Protein AF-A0AAW0QDI9-F1 (afdb_monomer)

Radius of gyration: 14.38 Å; Cα contacts (8 Å, |Δi|>4): 120; chains: 1; bounding box: 32×36×33 Å

Solvent-accessible surface area (backbone atoms only — not comparable to full-atom values): 7162 Å² total; per-residue (Å²): 114,70,65,59,53,50,42,44,51,44,49,49,53,47,39,62,71,72,40,53,85,46,25,60,64,27,39,76,69,69,45,70,53,67,69,58,44,50,63,46,44,71,56,38,75,45,46,83,81,62,57,78,90,40,46,56,88,86,62,54,48,34,76,90,38,48,58,91,76,61,54,76,64,53,55,52,46,50,51,54,58,55,67,70,43,80,30,75,38,59,46,79,63,50,44,50,48,78,58,62,44,46,57,42,75,75,71,42,52,72,69,51,34,68,66,50,51,43,57,72,81,108

Mean predicted aligned error: 3.72 Å

Secondary structure (DSSP, 8-state):
-HHHHHHHHHHHHHIIIIIGGGHHHHHHHT---HHHHHHHHTTT-S-TTS-TTSS-TT-SEETTEEGGG--HHHHHHHHHHHHTSS-GGGHHHHHIIIIIHHHHHHH--HHHHHHHGGGGG-

Structure (mmCIF, N/CA/C/O backbone):
data_AF-A0AAW0QDI9-F1
#
_entry.id   AF-A0AAW0QDI9-F1
#
loop_
_atom_site.group_PDB
_atom_site.id
_atom_site.type_symbol
_atom_site.label_atom_id
_atom_site.label_alt_id
_atom_site.label_comp_id
_atom_site.label_asym_id
_atom_site.label_entity_id
_atom_site.label_seq_id
_atom_site.pdbx_PDB_ins_code
_atom_site.Cartn_x
_atom_site.Cartn_y
_atom_site.Cartn_z
_atom_site.occupancy
_atom_site.B_iso_or_equiv
_atom_site.auth_seq_id
_atom_site.auth_comp_id
_atom_site.auth_asym_id
_atom_site.auth_atom_id
_atom_site.pdbx_PDB_model_num
ATOM 1 N N . MET A 1 1 ? -1.560 -17.321 10.977 1.00 64.62 1 MET A N 1
ATOM 2 C CA . MET A 1 1 ? -0.598 -17.935 10.028 1.00 64.62 1 MET A CA 1
ATOM 3 C C . MET A 1 1 ? -1.178 -18.144 8.621 1.00 64.62 1 MET A C 1
ATOM 5 O O . MET A 1 1 ? -0.530 -17.711 7.681 1.00 64.62 1 MET A O 1
ATOM 9 N N . LYS A 1 2 ? -2.384 -18.720 8.434 1.00 86.75 2 LYS A N 1
ATOM 10 C CA . LYS A 1 2 ? -2.995 -18.904 7.091 1.00 86.75 2 LYS A CA 1
ATOM 11 C C . LYS A 1 2 ? -3.278 -17.595 6.323 1.00 86.75 2 LYS A C 1
ATOM 13 O O . LYS A 1 2 ? -2.935 -17.519 5.152 1.00 86.75 2 LYS A O 1
ATOM 18 N N . LEU A 1 3 ? -3.829 -16.563 6.979 1.00 91.25 3 LEU A N 1
ATOM 19 C CA . LEU A 1 3 ? -4.153 -15.274 6.333 1.00 91.25 3 LEU A CA 1
ATOM 20 C C . LEU A 1 3 ? -2.918 -14.581 5.735 1.00 91.25 3 LEU A C 1
ATOM 22 O O . LEU A 1 3 ? -2.926 -14.232 4.562 1.00 91.25 3 LEU A O 1
ATOM 26 N N . ARG A 1 4 ? -1.824 -14.497 6.502 1.00 93.75 4 ARG A N 1
ATOM 27 C CA . ARG A 1 4 ? -0.562 -13.894 6.043 1.00 93.75 4 ARG A CA 1
ATOM 28 C C . ARG A 1 4 ? 0.026 -14.594 4.812 1.00 93.75 4 ARG A C 1
ATOM 30 O O . ARG A 1 4 ? 0.516 -13.918 3.923 1.00 93.75 4 ARG A O 1
ATOM 37 N N . HIS A 1 5 ? -0.068 -15.924 4.721 1.00 94.75 5 HIS A N 1
ATOM 38 C CA . HIS A 1 5 ? 0.389 -16.655 3.529 1.00 94.75 5 HIS A CA 1
ATOM 39 C C . HIS A 1 5 ? -0.484 -16.373 2.300 1.00 94.75 5 HIS A C 1
ATOM 41 O O . HIS A 1 5 ? 0.047 -16.236 1.201 1.00 94.75 5 HIS A O 1
ATOM 47 N N . MET A 1 6 ? -1.808 -16.273 2.470 1.00 95.06 6 MET A N 1
ATOM 48 C CA . MET A 1 6 ? -2.703 -15.892 1.369 1.00 95.06 6 MET A CA 1
ATOM 49 C C . MET A 1 6 ? -2.421 -14.467 0.896 1.00 95.06 6 MET A C 1
ATOM 51 O O . MET A 1 6 ? -2.310 -14.239 -0.304 1.00 95.06 6 MET A O 1
ATOM 55 N N . PHE A 1 7 ? -2.246 -13.537 1.837 1.00 96.44 7 PHE A N 1
ATOM 56 C CA . PHE A 1 7 ? -1.891 -12.157 1.531 1.00 96.44 7 PHE A CA 1
ATOM 57 C C . PHE A 1 7 ? -0.549 -12.070 0.801 1.00 96.44 7 PHE A C 1
ATOM 59 O O . PHE A 1 7 ? -0.480 -11.470 -0.262 1.00 96.44 7 PHE A O 1
ATOM 66 N N . HIS A 1 8 ? 0.489 -12.742 1.309 1.00 96.94 8 HIS A N 1
ATOM 67 C CA . HIS A 1 8 ? 1.795 -12.809 0.654 1.00 96.94 8 HIS A CA 1
ATOM 68 C C . HIS A 1 8 ? 1.690 -13.317 -0.783 1.00 96.94 8 HIS A C 1
ATOM 70 O O . HIS A 1 8 ? 2.207 -12.679 -1.692 1.00 96.94 8 HIS A O 1
ATOM 76 N N . ARG A 1 9 ? 0.982 -14.432 -1.011 1.00 97.12 9 ARG A N 1
ATOM 77 C CA . ARG A 1 9 ? 0.803 -14.964 -2.367 1.00 97.12 9 ARG A CA 1
ATOM 78 C C . ARG A 1 9 ? 0.125 -13.949 -3.283 1.00 97.12 9 ARG A C 1
ATOM 80 O O . ARG A 1 9 ? 0.593 -13.736 -4.390 1.00 97.12 9 ARG A O 1
ATOM 87 N N . TYR A 1 10 ? -0.932 -13.303 -2.797 1.00 96.69 10 TYR A N 1
ATOM 88 C CA . TYR A 1 10 ? -1.642 -12.277 -3.550 1.00 96.69 10 TYR A CA 1
ATOM 89 C C . TYR A 1 10 ? -0.741 -11.093 -3.921 1.00 96.69 10 TYR A C 1
ATOM 91 O O . TYR A 1 10 ? -0.738 -10.670 -5.074 1.00 96.69 10 TYR A O 1
ATOM 99 N N . VAL A 1 11 ? 0.035 -10.572 -2.964 1.00 95.81 11 VAL A N 1
ATOM 100 C CA . VAL A 1 11 ? 0.963 -9.462 -3.216 1.00 95.81 11 VAL A CA 1
ATOM 101 C C . VAL A 1 11 ? 2.049 -9.880 -4.203 1.00 95.81 11 VAL A C 1
ATOM 103 O O . VAL A 1 11 ? 2.301 -9.147 -5.154 1.00 95.81 11 VAL A O 1
ATOM 106 N N . CYS A 1 12 ? 2.645 -11.059 -4.027 1.00 96.88 12 CYS A N 1
ATOM 107 C CA . CYS A 1 12 ? 3.669 -11.581 -4.929 1.00 96.88 12 CYS A CA 1
ATOM 108 C C . CYS A 1 12 ? 3.130 -11.692 -6.365 1.00 96.88 12 CYS A C 1
ATOM 110 O O . CYS A 1 12 ? 3.715 -11.139 -7.298 1.00 96.88 12 CYS A O 1
ATOM 112 N N . ASP A 1 13 ? 1.955 -12.307 -6.537 1.00 97.06 13 ASP A N 1
ATOM 113 C CA . ASP A 1 13 ? 1.302 -12.441 -7.841 1.00 97.06 13 ASP A CA 1
ATOM 114 C C . ASP A 1 13 ? 1.019 -11.060 -8.461 1.00 97.06 13 ASP A C 1
ATOM 116 O O . ASP A 1 13 ? 1.273 -10.845 -9.650 1.00 97.06 13 ASP A O 1
ATOM 120 N N . PHE A 1 14 ? 0.556 -10.096 -7.658 1.00 95.38 14 PHE A N 1
ATOM 121 C CA . PHE A 1 14 ? 0.298 -8.728 -8.105 1.00 95.38 14 PHE A CA 1
ATOM 122 C C . PHE A 1 14 ? 1.583 -8.021 -8.558 1.00 95.38 14 PHE A C 1
ATOM 124 O O . PHE A 1 14 ? 1.621 -7.441 -9.645 1.00 95.38 14 PHE A O 1
ATOM 131 N N . VAL A 1 15 ? 2.650 -8.089 -7.757 1.00 94.44 15 VAL A N 1
ATOM 132 C CA . VAL A 1 15 ? 3.954 -7.483 -8.060 1.00 94.44 15 VAL A CA 1
ATOM 133 C C . VAL A 1 15 ? 4.519 -8.067 -9.352 1.00 94.44 15 VAL A C 1
ATOM 135 O O . VAL A 1 15 ? 4.866 -7.311 -10.262 1.00 94.44 15 VAL A O 1
ATOM 138 N N . HIS A 1 16 ? 4.552 -9.395 -9.474 1.00 96.69 16 HIS A N 1
ATOM 139 C CA . HIS A 1 16 ? 5.077 -10.085 -10.652 1.00 96.69 16 HIS A CA 1
ATOM 140 C C . HIS A 1 16 ? 4.273 -9.796 -11.923 1.00 96.69 16 HIS A C 1
ATOM 142 O O . HIS A 1 16 ? 4.855 -9.670 -13.000 1.00 96.69 16 HIS A O 1
ATOM 148 N N . THR A 1 17 ? 2.950 -9.671 -11.808 1.00 95.69 17 THR A N 1
ATOM 149 C CA . THR A 1 17 ? 2.065 -9.506 -12.969 1.00 95.69 17 THR A CA 1
ATOM 150 C C . THR A 1 17 ? 1.940 -8.049 -13.408 1.00 95.69 17 THR A C 1
ATOM 152 O O . THR A 1 17 ? 1.880 -7.767 -14.603 1.00 95.69 17 THR A O 1
ATOM 155 N N . HIS A 1 18 ? 1.889 -7.107 -12.464 1.00 92.69 18 HIS A N 1
ATOM 156 C CA . HIS A 1 18 ? 1.463 -5.731 -12.742 1.00 92.69 18 HIS A CA 1
ATOM 157 C C . HIS A 1 18 ? 2.540 -4.673 -12.512 1.00 92.69 18 HIS A C 1
ATOM 159 O O . HIS A 1 18 ? 2.433 -3.571 -13.055 1.00 92.69 18 HIS A O 1
ATOM 165 N N . LEU A 1 19 ? 3.569 -4.961 -11.713 1.00 93.25 19 LEU A N 1
ATOM 166 C CA . LEU A 1 19 ? 4.588 -3.969 -11.364 1.00 93.25 19 LEU A CA 1
ATOM 167 C C . LEU A 1 19 ? 5.935 -4.286 -12.007 1.00 93.25 19 LEU A C 1
ATOM 169 O O . LEU A 1 19 ? 6.483 -3.440 -12.716 1.00 93.25 19 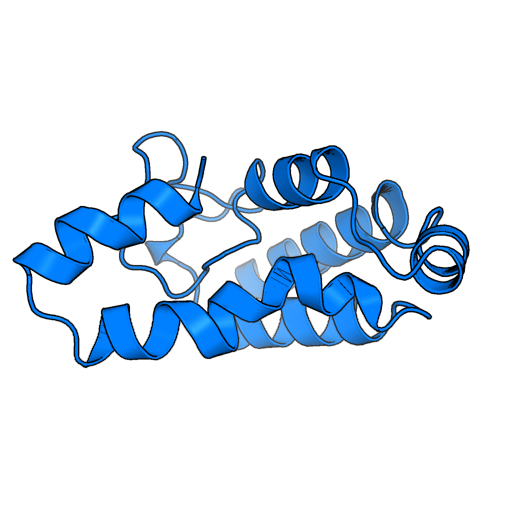LEU A O 1
ATOM 173 N N . LEU A 1 20 ? 6.433 -5.509 -11.820 1.00 95.25 20 LEU A N 1
ATOM 174 C CA . LEU A 1 20 ? 7.753 -5.933 -12.281 1.00 95.25 20 LEU A CA 1
ATOM 175 C C . LEU A 1 20 ? 7.974 -5.732 -13.795 1.00 95.25 20 LEU A C 1
ATOM 177 O O . LEU A 1 20 ? 9.019 -5.179 -14.144 1.00 95.25 20 LEU A O 1
ATOM 181 N N . PRO A 1 21 ? 7.016 -6.048 -14.698 1.00 95.50 21 PRO A N 1
ATOM 182 C CA . PRO A 1 21 ? 7.207 -5.853 -16.141 1.00 95.50 21 PRO A CA 1
ATOM 183 C C . PRO A 1 21 ? 7.425 -4.391 -16.557 1.00 95.50 21 PRO A C 1
ATOM 185 O O . PRO A 1 21 ? 7.931 -4.123 -17.644 1.00 95.50 21 PRO A O 1
ATOM 188 N N . HIS A 1 22 ? 7.036 -3.437 -15.707 1.00 93.56 22 HIS A N 1
ATOM 189 C CA . HIS A 1 22 ? 7.091 -2.005 -15.996 1.00 93.56 22 HIS A CA 1
ATOM 190 C C . HIS A 1 22 ? 8.115 -1.249 -15.138 1.00 93.56 22 HIS A C 1
ATOM 192 O O . HIS A 1 22 ? 8.287 -0.048 -15.341 1.00 93.56 22 HIS A O 1
ATOM 198 N N . ALA A 1 23 ? 8.786 -1.918 -14.194 1.00 93.69 23 ALA A N 1
ATOM 199 C CA . ALA A 1 23 ? 9.618 -1.279 -13.174 1.00 93.69 23 ALA A CA 1
ATOM 200 C C . ALA A 1 23 ? 10.739 -0.417 -13.776 1.00 93.69 23 ALA A C 1
ATOM 202 O O . ALA A 1 23 ? 10.798 0.780 -13.515 1.00 93.69 23 ALA A O 1
ATOM 203 N N . LEU A 1 24 ? 11.569 -0.989 -14.655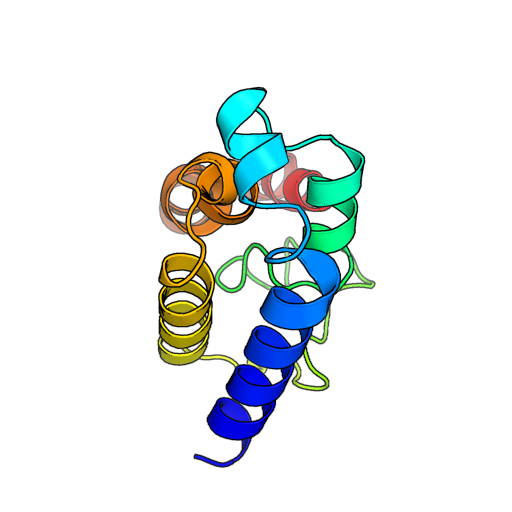 1.00 95.38 24 LEU A N 1
ATOM 204 C CA . LEU A 1 24 ? 12.706 -0.273 -15.250 1.00 95.38 24 LEU A CA 1
ATOM 205 C C . LEU A 1 24 ? 12.275 0.869 -16.179 1.00 95.38 24 LEU A C 1
ATOM 207 O O . LEU A 1 24 ? 12.919 1.912 -16.214 1.00 95.38 24 LEU A O 1
ATOM 211 N N . ALA A 1 25 ? 11.177 0.690 -16.917 1.00 94.25 25 ALA A N 1
ATOM 212 C CA . ALA A 1 25 ? 10.656 1.733 -17.796 1.00 94.25 25 ALA A CA 1
ATOM 213 C C . ALA A 1 25 ? 10.136 2.937 -16.994 1.00 94.25 25 ALA A C 1
ATOM 215 O O . ALA A 1 25 ? 10.393 4.081 -17.360 1.00 94.25 25 ALA A O 1
ATOM 216 N N . ARG A 1 26 ? 9.440 2.681 -15.880 1.00 92.75 26 ARG A N 1
ATOM 217 C CA . ARG A 1 26 ? 8.964 3.726 -14.963 1.00 92.75 26 ARG A CA 1
ATOM 218 C C . ARG A 1 26 ? 10.114 4.408 -14.235 1.00 92.75 26 ARG A C 1
ATOM 220 O O . ARG A 1 26 ? 10.090 5.624 -14.101 1.00 92.75 26 ARG A O 1
ATOM 227 N N . GLU A 1 27 ? 11.129 3.647 -13.828 1.00 94.56 27 GLU A N 1
ATOM 228 C CA . GLU A 1 27 ? 12.353 4.196 -13.242 1.00 94.56 27 GLU A CA 1
ATOM 229 C C . GLU A 1 27 ? 13.041 5.165 -14.208 1.00 94.56 27 GLU A C 1
ATOM 231 O O . GLU A 1 27 ? 13.324 6.300 -13.842 1.00 94.56 27 GLU A O 1
ATOM 236 N N . ALA A 1 28 ? 13.234 4.755 -15.465 1.00 95.25 28 ALA A N 1
ATOM 237 C CA . ALA A 1 28 ? 13.838 5.602 -16.490 1.00 95.25 28 ALA A CA 1
ATOM 238 C C . ALA A 1 28 ? 13.011 6.868 -16.782 1.00 95.25 28 ALA A C 1
ATOM 240 O O . ALA A 1 28 ? 13.580 7.921 -17.059 1.00 95.25 28 ALA A O 1
ATOM 241 N N . ALA A 1 29 ? 11.679 6.776 -16.711 1.00 94.38 29 ALA A N 1
ATOM 242 C CA . ALA A 1 29 ? 10.782 7.923 -16.848 1.00 94.38 29 ALA A CA 1
ATOM 243 C C . ALA A 1 29 ? 10.725 8.809 -15.586 1.00 94.38 29 ALA A C 1
ATOM 245 O O . ALA A 1 29 ? 10.294 9.956 -15.667 1.00 94.38 29 ALA A O 1
ATOM 246 N N . GLY A 1 30 ? 11.141 8.286 -14.428 1.00 93.88 30 GLY A N 1
ATOM 247 C CA . GLY A 1 30 ? 11.084 8.972 -13.139 1.00 93.88 30 GLY A CA 1
ATOM 248 C C . GLY A 1 30 ? 9.677 9.115 -12.550 1.00 93.88 30 GLY A C 1
ATOM 249 O O . GLY A 1 30 ? 9.494 9.902 -11.623 1.00 93.88 30 GLY A O 1
ATOM 250 N N . GLU A 1 31 ? 8.672 8.388 -13.056 1.00 91.31 31 GLU A N 1
ATOM 251 C CA . GLU A 1 31 ? 7.283 8.551 -12.607 1.00 91.31 31 GLU A CA 1
ATOM 252 C C . GLU A 1 31 ? 6.434 7.270 -12.595 1.00 91.31 31 GLU A C 1
ATOM 254 O O . GLU A 1 31 ? 6.565 6.370 -13.429 1.00 91.31 31 GLU A O 1
ATOM 259 N N . ALA A 1 32 ? 5.504 7.214 -11.633 1.00 89.69 32 ALA A N 1
ATOM 260 C CA . ALA A 1 32 ? 4.431 6.229 -11.597 1.00 89.69 32 ALA A CA 1
ATOM 261 C C . ALA A 1 32 ? 3.173 6.833 -12.253 1.00 89.69 32 ALA A C 1
ATOM 263 O O . ALA A 1 32 ? 2.543 7.734 -11.670 1.00 89.69 32 ALA A O 1
ATOM 264 N N . PRO A 1 33 ? 2.764 6.349 -13.443 1.00 90.12 33 PRO A N 1
ATOM 265 C CA . PRO A 1 33 ? 1.625 6.916 -14.154 1.00 90.12 33 PRO A CA 1
ATOM 266 C C . PRO A 1 33 ? 0.339 6.762 -13.337 1.00 90.12 33 PRO A C 1
ATOM 268 O O . PRO A 1 33 ? 0.204 5.847 -12.521 1.00 90.12 33 PRO A O 1
ATOM 271 N N . ARG A 1 34 ? -0.638 7.650 -13.567 1.00 88.75 34 ARG A N 1
ATOM 272 C CA . ARG A 1 34 ? -1.918 7.639 -12.832 1.00 88.75 34 ARG A CA 1
ATOM 273 C C . ARG A 1 34 ? -2.621 6.282 -12.909 1.00 88.75 34 ARG A C 1
ATOM 275 O O . ARG A 1 34 ? -3.100 5.804 -11.890 1.00 88.75 34 ARG A O 1
ATOM 282 N N . SER A 1 35 ? -2.588 5.630 -14.068 1.00 89.00 35 SER A N 1
ATOM 283 C CA . SER A 1 35 ? -3.153 4.290 -14.255 1.00 89.00 35 SER A CA 1
ATOM 284 C C . SER A 1 35 ? -2.514 3.230 -13.352 1.00 89.00 35 SER A C 1
ATOM 286 O O . SER A 1 35 ? -3.211 2.350 -12.863 1.00 89.00 35 SER A O 1
ATOM 288 N N . ALA A 1 36 ? -1.208 3.322 -13.076 1.00 89.12 36 ALA A N 1
ATOM 289 C CA . ALA A 1 36 ? -0.532 2.411 -12.153 1.00 89.12 36 ALA A CA 1
ATOM 290 C C . ALA A 1 36 ? -0.952 2.660 -10.698 1.00 89.12 36 ALA A C 1
ATOM 292 O O . ALA A 1 36 ? -1.133 1.707 -9.945 1.00 89.12 36 ALA A O 1
ATOM 293 N N . ARG A 1 37 ? -1.140 3.932 -10.319 1.00 87.56 37 ARG A N 1
ATOM 294 C CA . ARG A 1 37 ? -1.671 4.317 -9.002 1.00 87.56 37 ARG A CA 1
ATOM 295 C C . ARG A 1 37 ? -3.092 3.797 -8.807 1.00 87.56 37 ARG A C 1
ATOM 297 O O . ARG A 1 37 ? -3.357 3.123 -7.824 1.00 87.56 37 ARG A O 1
ATOM 304 N N . GLU A 1 38 ? -3.968 4.007 -9.785 1.00 86.69 38 GLU A N 1
ATOM 305 C CA . GLU A 1 38 ? -5.341 3.486 -9.768 1.00 86.69 38 GLU A CA 1
ATOM 306 C C . GLU A 1 38 ? -5.375 1.952 -9.703 1.00 86.69 38 GLU A C 1
ATOM 308 O O . GLU A 1 38 ? -6.141 1.381 -8.930 1.00 86.69 38 GLU A O 1
ATOM 313 N N . GLN A 1 39 ? -4.516 1.273 -10.469 1.00 88.31 39 GLN A N 1
ATOM 314 C CA . GLN A 1 39 ? -4.410 -0.187 -10.448 1.00 88.31 39 GLN A CA 1
ATOM 315 C C . GLN A 1 39 ? -3.937 -0.725 -9.092 1.00 88.31 39 GLN A C 1
ATOM 317 O O . GLN A 1 39 ? -4.349 -1.812 -8.695 1.00 88.31 39 GLN A O 1
ATOM 322 N N . PHE A 1 40 ? -3.081 0.015 -8.385 1.00 87.81 40 PHE A N 1
ATOM 323 C CA . PHE A 1 40 ? -2.630 -0.332 -7.036 1.00 87.81 40 PHE A CA 1
ATOM 324 C C . PHE A 1 40 ? -3.706 -0.045 -5.975 1.00 87.81 40 PHE A C 1
ATOM 326 O O . PHE A 1 40 ? -3.889 -0.831 -5.042 1.00 87.81 40 PHE A O 1
ATOM 333 N N . ALA A 1 41 ? -4.467 1.036 -6.163 1.00 84.25 41 ALA A N 1
ATOM 334 C CA . ALA A 1 41 ? -5.539 1.470 -5.275 1.00 84.25 41 ALA A CA 1
ATOM 335 C C . ALA A 1 41 ? -6.762 0.545 -5.295 1.00 84.25 41 ALA A C 1
ATOM 337 O O . ALA A 1 41 ? -7.282 0.150 -4.250 1.00 84.25 41 ALA A O 1
ATOM 338 N N . GLN A 1 42 ? -7.205 0.150 -6.493 1.00 82.25 42 GLN A N 1
ATOM 339 C CA . GLN A 1 42 ? -8.407 -0.663 -6.704 1.00 82.25 42 GLN A CA 1
ATOM 340 C C . GLN A 1 42 ? -8.499 -1.952 -5.868 1.00 82.25 42 GLN A C 1
ATOM 342 O O . GLN A 1 42 ? -9.563 -2.195 -5.294 1.00 82.25 42 GLN A O 1
ATOM 347 N N . PRO A 1 43 ? -7.452 -2.794 -5.768 1.00 82.94 43 PRO A N 1
ATOM 348 C CA . PRO A 1 43 ? -7.503 -4.000 -4.945 1.00 82.94 43 PRO A CA 1
ATOM 349 C C . PRO A 1 43 ? -7.446 -3.721 -3.438 1.00 82.94 43 PRO A C 1
ATOM 351 O O . PRO A 1 43 ? -7.602 -4.652 -2.647 1.00 82.94 43 PRO A O 1
ATOM 354 N N . GLY A 1 44 ? -7.203 -2.471 -3.030 1.00 84.31 44 GLY A N 1
ATOM 355 C CA . GLY A 1 44 ? -7.063 -2.093 -1.631 1.00 84.31 44 GLY A CA 1
ATOM 356 C C . GLY A 1 44 ? -5.705 -2.458 -1.023 1.00 84.31 44 GLY A C 1
ATOM 357 O O .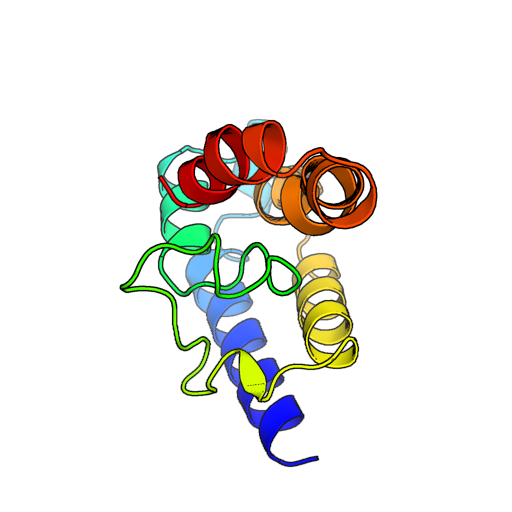 GLY A 1 44 ? -5.605 -2.630 0.193 1.00 84.31 44 GLY A O 1
ATOM 358 N N . LEU A 1 45 ? -4.665 -2.613 -1.850 1.00 87.38 45 LEU A N 1
ATOM 359 C CA . LEU A 1 45 ? -3.294 -2.828 -1.368 1.00 87.38 45 LEU A CA 1
ATOM 360 C C . LEU A 1 45 ? -2.713 -1.579 -0.699 1.00 87.38 45 LEU A C 1
ATOM 362 O O . LEU A 1 45 ? -1.793 -1.683 0.101 1.00 87.38 45 LEU A O 1
ATOM 366 N N . GLU A 1 46 ? -3.272 -0.411 -0.988 1.00 82.75 46 GLU A N 1
ATOM 367 C CA . GLU A 1 46 ? -2.934 0.829 -0.308 1.00 82.75 46 GLU A CA 1
ATOM 368 C C . GLU A 1 46 ? -3.654 0.984 1.039 1.00 82.75 46 GLU A C 1
ATOM 370 O O . GLU A 1 46 ? -4.776 0.506 1.266 1.00 82.75 46 GLU A O 1
ATOM 375 N N . PHE A 1 47 ? -3.007 1.740 1.924 1.00 83.12 47 PHE A N 1
ATOM 376 C CA . PHE A 1 47 ? -3.606 2.283 3.137 1.00 83.12 47 PHE A CA 1
ATOM 377 C C . PHE A 1 47 ? -4.094 1.216 4.106 1.00 83.12 47 PHE A C 1
ATOM 379 O O . PHE A 1 47 ? -5.163 1.390 4.678 1.00 83.12 47 PHE A O 1
ATOM 386 N N . LEU A 1 48 ? -3.383 0.094 4.286 1.00 87.25 48 LEU A N 1
ATOM 387 C CA . LEU A 1 48 ? -3.826 -1.032 5.130 1.00 87.25 48 LEU A CA 1
ATOM 388 C C . LEU A 1 48 ? -4.139 -0.623 6.584 1.00 87.25 48 LEU A C 1
ATOM 390 O O . LEU A 1 48 ? -4.994 -1.231 7.227 1.00 87.25 48 LEU A O 1
ATOM 394 N N . ASP A 1 49 ? -3.522 0.451 7.058 1.00 83.25 49 ASP A N 1
ATOM 395 C CA . ASP A 1 49 ? -3.658 1.048 8.384 1.00 83.25 49 ASP A CA 1
ATOM 396 C C . ASP A 1 49 ? -4.815 2.060 8.515 1.00 83.25 49 ASP A C 1
ATOM 398 O O . ASP A 1 49 ? -5.257 2.356 9.628 1.00 83.25 49 ASP A O 1
ATOM 402 N N . VAL A 1 50 ? -5.369 2.562 7.403 1.00 88.88 50 VAL A N 1
ATOM 403 C CA . VAL A 1 50 ? -6.474 3.530 7.448 1.00 88.88 50 VAL A CA 1
ATOM 404 C C . VAL A 1 50 ? -7.731 2.875 8.044 1.00 88.88 50 VAL A C 1
ATOM 406 O O . VAL A 1 50 ? -8.207 1.850 7.529 1.00 88.88 50 VAL A O 1
ATOM 409 N N . PRO A 1 51 ? -8.335 3.462 9.100 1.00 89.12 51 PRO A N 1
ATOM 410 C CA . PRO A 1 51 ? -9.497 2.873 9.751 1.00 89.12 51 PRO A CA 1
ATOM 411 C C . PRO A 1 51 ? -10.697 2.715 8.815 1.00 89.12 51 PRO A C 1
ATOM 413 O O . PRO A 1 51 ? -11.031 3.605 8.031 1.00 89.12 51 PRO A O 1
ATOM 416 N N . LEU A 1 52 ? -11.429 1.609 8.980 1.00 89.06 52 LEU A N 1
ATOM 417 C CA . LEU A 1 52 ? -12.619 1.264 8.189 1.00 89.06 52 LEU A CA 1
ATOM 418 C C . LEU A 1 52 ? -13.706 2.356 8.150 1.00 89.06 52 LEU A C 1
ATOM 420 O O . LEU A 1 52 ? -14.523 2.364 7.225 1.00 89.06 52 LEU A O 1
ATOM 424 N N . ALA A 1 53 ? -13.756 3.240 9.148 1.00 90.31 53 ALA A N 1
ATOM 425 C CA . ALA A 1 53 ? -14.706 4.350 9.216 1.00 90.31 53 ALA A CA 1
ATOM 426 C C . ALA A 1 53 ? -14.437 5.446 8.169 1.00 90.31 53 ALA A C 1
ATOM 428 O O . ALA A 1 53 ? -15.366 6.164 7.803 1.00 90.31 53 ALA A O 1
ATOM 429 N N . TYR A 1 54 ? -13.201 5.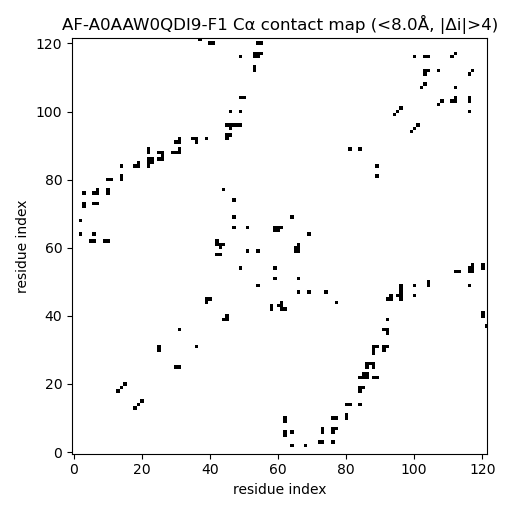551 7.673 1.00 90.44 54 TYR A N 1
ATOM 430 C CA . TYR A 1 54 ? -12.790 6.570 6.703 1.00 90.44 54 TYR A CA 1
ATOM 431 C C . TYR A 1 54 ? -12.518 6.004 5.303 1.00 90.44 54 TYR A C 1
ATOM 433 O O . TYR A 1 54 ? -12.157 6.750 4.399 1.00 90.44 54 TYR A O 1
ATOM 441 N N . ARG A 1 55 ? -12.713 4.696 5.103 1.00 86.88 55 ARG A N 1
ATOM 442 C CA . ARG A 1 55 ? -12.586 4.046 3.793 1.00 86.88 55 ARG A CA 1
ATOM 443 C C . ARG A 1 55 ? -13.865 4.138 2.970 1.00 86.88 55 ARG A C 1
ATOM 445 O O . ARG A 1 55 ? -14.977 4.107 3.511 1.00 86.88 55 ARG A O 1
ATOM 452 N N . ALA A 1 56 ? -13.708 4.119 1.647 1.00 80.69 56 ALA A N 1
ATOM 453 C CA . ALA A 1 56 ? -14.817 3.936 0.718 1.00 80.69 56 ALA A CA 1
ATOM 454 C C . ALA A 1 56 ? -15.580 2.626 1.009 1.00 80.69 56 ALA A C 1
ATOM 456 O O . ALA A 1 56 ? -14.997 1.611 1.392 1.00 80.69 56 ALA A O 1
ATOM 457 N N . ARG A 1 57 ? -16.910 2.617 0.817 1.00 76.44 57 ARG A N 1
ATOM 458 C CA . ARG A 1 57 ? -17.757 1.449 1.144 1.00 76.44 57 ARG A CA 1
ATOM 459 C C . ARG A 1 57 ? -17.363 0.170 0.397 1.00 76.44 57 ARG A C 1
ATOM 461 O O . ARG A 1 57 ? -17.576 -0.897 0.960 1.00 76.44 57 ARG A O 1
ATOM 468 N N . GLY A 1 58 ? -16.794 0.279 -0.804 1.00 79.06 58 GLY A N 1
ATOM 469 C CA . GLY A 1 58 ? -16.342 -0.863 -1.608 1.00 79.06 58 GLY A CA 1
ATOM 470 C C . GLY A 1 58 ? -15.035 -1.507 -1.132 1.00 79.06 58 GLY A C 1
ATOM 471 O O . GLY A 1 58 ? -14.784 -2.664 -1.445 1.00 79.06 58 GLY A O 1
ATOM 472 N N . LEU A 1 59 ? -14.232 -0.809 -0.322 1.00 83.31 59 LEU A N 1
ATOM 473 C CA . LEU A 1 59 ? -12.915 -1.273 0.125 1.00 83.31 59 LEU A CA 1
ATOM 474 C C . LEU A 1 59 ? -13.002 -1.850 1.540 1.00 83.31 59 LEU A C 1
ATOM 476 O O . LEU A 1 59 ? -12.583 -1.244 2.528 1.00 83.31 59 LEU A O 1
ATOM 480 N N . ARG A 1 60 ? -13.622 -3.030 1.640 1.00 87.88 60 ARG A N 1
ATOM 481 C CA . ARG A 1 60 ? -13.795 -3.774 2.906 1.00 87.88 60 ARG A CA 1
ATOM 482 C C . ARG A 1 60 ? -12.947 -5.041 2.986 1.00 87.88 60 ARG A C 1
ATOM 484 O O . ARG A 1 60 ? -12.804 -5.604 4.072 1.00 87.88 60 ARG A O 1
ATOM 491 N N . VAL A 1 61 ? -12.380 -5.455 1.861 1.00 90.56 61 VAL A N 1
ATOM 492 C CA . VAL A 1 61 ? -11.618 -6.690 1.693 1.00 90.56 61 VAL A CA 1
ATOM 493 C C . VAL A 1 61 ? -10.414 -6.390 0.802 1.00 90.56 61 VAL A C 1
ATOM 495 O O . VAL A 1 61 ? -10.553 -5.641 -0.158 1.00 90.56 61 VAL A O 1
ATOM 498 N N . VAL A 1 62 ? -9.274 -7.007 1.098 1.00 91.56 62 VAL A N 1
ATOM 499 C CA . VAL A 1 62 ? -8.072 -7.037 0.250 1.00 91.56 62 VAL A CA 1
ATOM 500 C C . VAL A 1 62 ? -7.569 -8.474 0.190 1.00 91.56 62 VAL A C 1
ATOM 502 O O . VAL A 1 62 ? -7.594 -9.171 1.201 1.00 91.56 62 VAL A O 1
ATOM 505 N N . ALA A 1 63 ? -7.161 -8.965 -0.983 1.00 91.81 63 ALA A N 1
ATOM 506 C CA . ALA A 1 63 ? -6.707 -10.354 -1.154 1.00 91.81 63 ALA A CA 1
ATOM 507 C C . ALA A 1 63 ? -7.710 -11.429 -0.656 1.00 91.81 63 ALA A C 1
ATOM 509 O O . ALA A 1 63 ? -7.314 -12.503 -0.205 1.00 91.81 63 ALA A O 1
ATOM 510 N N . GLY A 1 64 ? -9.018 -11.135 -0.668 1.00 90.81 64 GLY A N 1
ATOM 511 C CA . GLY A 1 64 ? -10.048 -12.010 -0.082 1.00 90.81 64 GLY A CA 1
ATOM 512 C C . GLY A 1 64 ? -10.091 -12.015 1.456 1.00 90.81 64 GLY A C 1
ATOM 513 O O . GLY A 1 64 ? -10.825 -12.802 2.049 1.00 90.81 64 GLY A O 1
ATOM 514 N N . ILE A 1 65 ? -9.332 -11.136 2.110 1.00 92.75 65 ILE A N 1
ATOM 515 C CA . ILE A 1 65 ? -9.223 -10.995 3.563 1.00 92.75 65 ILE A CA 1
ATOM 516 C C . ILE A 1 65 ? -9.945 -9.710 3.996 1.00 92.75 65 ILE A C 1
ATOM 518 O O . ILE A 1 65 ? -9.629 -8.630 3.490 1.00 92.75 65 ILE A O 1
ATOM 522 N N . PRO A 1 66 ? -10.915 -9.773 4.925 1.00 91.88 66 PRO A N 1
ATOM 523 C CA . PRO A 1 66 ? -11.500 -8.568 5.505 1.00 91.88 66 PRO A CA 1
ATOM 524 C C . PRO A 1 66 ? -10.424 -7.716 6.185 1.00 91.88 66 PRO A C 1
ATOM 526 O O . PRO A 1 66 ? -9.605 -8.263 6.920 1.00 91.88 66 PRO A O 1
ATOM 529 N N . TYR A 1 67 ? -10.462 -6.387 6.035 1.00 90.06 67 TYR A N 1
ATOM 530 C CA . TYR A 1 67 ? -9.463 -5.505 6.672 1.00 90.06 67 TYR A CA 1
ATOM 531 C C . TYR A 1 67 ? -9.365 -5.685 8.192 1.00 90.06 67 TYR A C 1
ATOM 533 O O . TYR A 1 67 ? -8.291 -5.544 8.762 1.00 90.06 67 TYR A O 1
ATOM 541 N N . ALA A 1 68 ? -10.468 -6.056 8.850 1.00 87.50 68 ALA A N 1
ATOM 542 C CA . ALA A 1 68 ? -10.488 -6.363 10.282 1.00 87.50 68 ALA A CA 1
ATOM 543 C C . ALA A 1 68 ? -9.609 -7.571 10.677 1.00 87.50 68 ALA A C 1
ATOM 545 O O . ALA A 1 68 ? -9.326 -7.756 11.855 1.00 87.50 68 ALA A O 1
ATOM 546 N N . GLY A 1 69 ? -9.211 -8.407 9.713 1.00 89.19 69 GLY A N 1
ATOM 547 C CA . GLY A 1 69 ? -8.306 -9.539 9.905 1.00 89.19 69 GLY A CA 1
ATOM 548 C C . GLY A 1 69 ? -6.845 -9.244 9.555 1.00 89.19 69 GLY A C 1
ATOM 549 O O . GLY A 1 69 ? -6.023 -10.157 9.651 1.00 89.19 69 GLY A O 1
ATOM 550 N N . LEU A 1 70 ? -6.522 -8.017 9.130 1.00 91.25 70 LEU A N 1
ATOM 551 C CA . LEU A 1 70 ? -5.144 -7.603 8.890 1.00 91.25 70 LEU A CA 1
ATOM 552 C C . LEU A 1 70 ? -4.471 -7.164 10.191 1.00 91.25 70 LEU A C 1
ATOM 554 O O . LEU A 1 70 ? -5.106 -6.725 11.146 1.00 91.25 70 LEU A O 1
ATOM 558 N N . ASP A 1 71 ? -3.153 -7.276 10.196 1.00 90.31 71 ASP A N 1
ATOM 559 C CA . ASP A 1 71 ? -2.270 -6.827 11.265 1.00 90.31 71 ASP A CA 1
ATOM 560 C C . ASP A 1 71 ? -1.012 -6.199 10.650 1.00 90.31 71 ASP A C 1
ATOM 562 O O . ASP A 1 71 ? -0.808 -6.265 9.435 1.00 90.31 71 ASP A O 1
ATOM 566 N N . ALA A 1 72 ? -0.141 -5.635 11.489 1.00 89.31 72 ALA A N 1
ATOM 567 C CA . ALA A 1 72 ? 1.080 -4.965 11.040 1.00 89.31 72 ALA A CA 1
ATOM 568 C C . ALA A 1 72 ? 2.003 -5.849 10.174 1.00 89.31 72 ALA A C 1
ATOM 570 O O . ALA A 1 72 ? 2.766 -5.331 9.367 1.00 89.31 72 ALA A O 1
ATOM 571 N N . PHE A 1 73 ? 1.928 -7.182 10.279 1.00 92.69 73 PHE A N 1
ATOM 572 C CA . PHE A 1 73 ? 2.747 -8.062 9.443 1.00 92.69 73 PHE A CA 1
ATOM 573 C C . PHE A 1 73 ? 2.265 -8.124 7.992 1.00 92.69 73 PHE A C 1
ATOM 575 O O . PHE A 1 73 ? 3.053 -8.482 7.125 1.00 92.69 73 PHE A O 1
ATOM 582 N N . HIS A 1 74 ? 1.001 -7.796 7.711 1.00 93.38 74 HIS A N 1
ATOM 583 C CA . HIS A 1 74 ? 0.518 -7.704 6.332 1.00 93.38 74 HIS A CA 1
ATOM 584 C C . HIS A 1 74 ? 1.148 -6.498 5.624 1.00 93.38 74 HIS A C 1
ATOM 586 O O . HIS A 1 74 ? 1.577 -6.633 4.484 1.00 93.38 74 HIS A O 1
ATOM 592 N N . GLU A 1 75 ? 1.317 -5.373 6.326 1.00 90.44 75 GLU A N 1
ATOM 593 C CA . GLU A 1 75 ? 2.080 -4.228 5.809 1.00 90.44 75 GLU A CA 1
ATOM 594 C C . GLU A 1 75 ? 3.546 -4.612 5.568 1.00 90.44 75 GLU A C 1
ATOM 596 O O . GLU A 1 75 ? 4.065 -4.378 4.484 1.00 90.44 75 GLU A O 1
ATOM 601 N N . LEU A 1 76 ? 4.199 -5.301 6.514 1.00 92.19 76 LEU A N 1
ATOM 602 C CA . LEU A 1 76 ? 5.589 -5.747 6.323 1.00 92.19 76 LEU A CA 1
ATOM 603 C C . LEU A 1 76 ? 5.758 -6.681 5.117 1.00 92.19 76 LEU A C 1
ATOM 605 O O . LEU A 1 76 ? 6.746 -6.574 4.401 1.00 92.19 76 LEU A O 1
ATOM 609 N N . ILE A 1 77 ? 4.796 -7.576 4.875 1.00 95.06 77 ILE A N 1
ATOM 610 C CA . ILE A 1 77 ? 4.782 -8.438 3.685 1.00 95.06 77 ILE A CA 1
ATOM 611 C C . ILE A 1 77 ? 4.651 -7.602 2.410 1.00 95.06 77 ILE A C 1
ATOM 613 O O . ILE A 1 77 ? 5.368 -7.850 1.445 1.00 95.06 77 ILE A O 1
ATOM 617 N N . LEU A 1 78 ? 3.746 -6.618 2.402 1.00 93.06 78 LEU A N 1
ATOM 618 C CA . LEU A 1 78 ? 3.585 -5.721 1.263 1.00 93.06 78 LEU A CA 1
ATOM 619 C C . LEU A 1 78 ? 4.883 -4.960 0.980 1.00 93.06 78 LEU A C 1
ATOM 621 O O . LEU A 1 78 ? 5.334 -4.919 -0.160 1.00 93.06 78 LEU A O 1
ATOM 625 N N . MET A 1 79 ? 5.501 -4.395 2.015 1.00 91.25 79 MET A N 1
ATOM 626 C CA . MET A 1 79 ? 6.752 -3.653 1.890 1.00 91.25 79 MET A CA 1
ATOM 627 C C . MET A 1 79 ? 7.905 -4.536 1.399 1.00 91.25 79 MET A C 1
ATOM 629 O O . MET A 1 79 ? 8.652 -4.095 0.528 1.00 91.25 79 MET A O 1
ATOM 633 N N . ASP A 1 80 ? 8.036 -5.767 1.908 1.00 94.12 80 ASP A N 1
ATOM 634 C CA . ASP A 1 80 ? 9.079 -6.711 1.476 1.00 94.12 80 ASP A CA 1
ATOM 635 C C . ASP A 1 80 ? 8.950 -7.041 -0.014 1.00 94.12 80 ASP A C 1
ATOM 637 O O . ASP A 1 80 ? 9.915 -6.910 -0.765 1.00 94.12 80 ASP A O 1
ATOM 641 N N . GLU A 1 81 ? 7.744 -7.375 -0.477 1.00 94.62 81 GLU A N 1
ATOM 642 C CA . GLU A 1 81 ? 7.512 -7.684 -1.890 1.00 94.62 81 GLU A CA 1
ATOM 643 C C . GLU A 1 81 ? 7.717 -6.462 -2.797 1.00 94.62 81 GLU A C 1
ATOM 645 O O . GLU A 1 81 ? 8.300 -6.575 -3.876 1.00 94.62 81 GLU A O 1
ATOM 650 N N . MET A 1 82 ? 7.309 -5.271 -2.352 1.00 91.88 82 MET A N 1
ATOM 651 C CA . MET A 1 82 ? 7.546 -4.027 -3.090 1.00 91.88 82 MET A CA 1
ATOM 652 C C . MET A 1 82 ? 9.038 -3.680 -3.180 1.00 91.88 82 MET A C 1
ATOM 654 O O . MET A 1 82 ? 9.481 -3.169 -4.209 1.00 91.88 82 MET A O 1
ATOM 658 N N . ALA A 1 83 ? 9.831 -3.998 -2.151 1.00 92.50 83 ALA A N 1
ATOM 659 C CA . ALA A 1 83 ? 11.277 -3.768 -2.129 1.00 92.50 83 ALA A CA 1
ATOM 660 C C . ALA A 1 83 ? 12.059 -4.657 -3.116 1.00 92.50 83 ALA A C 1
ATOM 662 O O . ALA A 1 83 ? 13.218 -4.371 -3.415 1.00 92.50 83 ALA A O 1
ATOM 663 N N . ARG A 1 84 ? 11.439 -5.714 -3.659 1.00 93.06 84 ARG A N 1
ATOM 664 C CA . ARG A 1 84 ? 12.033 -6.572 -4.702 1.00 93.06 84 ARG A CA 1
ATOM 665 C C . ARG A 1 84 ? 12.001 -5.935 -6.091 1.00 93.06 84 ARG A C 1
ATOM 667 O O . ARG A 1 84 ? 12.650 -6.443 -7.006 1.00 93.06 84 ARG A O 1
ATOM 674 N N . LEU A 1 85 ? 11.242 -4.854 -6.277 1.00 93.44 85 LEU A N 1
ATOM 675 C CA . LEU A 1 85 ? 11.190 -4.146 -7.551 1.00 93.44 85 LEU A CA 1
ATOM 676 C C . LEU A 1 85 ? 12.521 -3.425 -7.811 1.00 93.44 85 LEU A C 1
ATOM 678 O O . LEU A 1 85 ? 13.000 -2.696 -6.944 1.00 93.44 85 LEU A O 1
ATOM 682 N N . PRO A 1 86 ? 13.096 -3.529 -9.022 1.00 93.50 86 PRO A N 1
ATOM 683 C CA . PRO A 1 86 ? 14.282 -2.766 -9.405 1.00 93.50 86 PRO A CA 1
ATOM 684 C C . PRO A 1 86 ? 13.901 -1.318 -9.769 1.00 93.50 86 PRO A C 1
ATOM 686 O O . PRO A 1 86 ? 14.213 -0.840 -10.857 1.00 93.50 86 PRO A O 1
ATOM 689 N N . SER A 1 87 ? 13.134 -0.648 -8.908 1.00 90.75 87 SER A N 1
ATOM 690 C CA . SER A 1 87 ? 12.650 0.713 -9.123 1.00 90.75 87 SER A CA 1
ATOM 691 C C . SER A 1 87 ? 12.269 1.384 -7.806 1.00 90.75 87 SER A C 1
ATOM 693 O O . SER A 1 87 ? 11.441 0.872 -7.051 1.00 90.75 87 SER A O 1
ATOM 695 N N . CYS A 1 88 ? 12.817 2.574 -7.573 1.00 85.81 88 CYS A N 1
ATOM 696 C CA . CYS A 1 88 ? 12.440 3.433 -6.456 1.00 85.81 88 CYS A CA 1
ATOM 697 C C . CYS A 1 88 ? 11.116 4.155 -6.719 1.00 85.81 88 CYS A C 1
ATOM 699 O O . CYS A 1 88 ? 10.407 4.489 -5.773 1.00 85.81 88 CYS A O 1
ATOM 701 N N . VAL A 1 89 ? 10.732 4.348 -7.987 1.00 88.00 89 VAL A N 1
ATOM 702 C CA . VAL A 1 89 ? 9.459 4.979 -8.382 1.00 88.00 89 VAL A CA 1
ATOM 703 C C . VAL A 1 89 ? 8.233 4.256 -7.804 1.00 88.00 89 VAL A C 1
ATOM 705 O O . VAL A 1 89 ? 7.195 4.880 -7.583 1.00 88.00 89 VAL A O 1
ATOM 708 N N . ALA A 1 90 ? 8.345 2.967 -7.472 1.00 84.12 90 ALA A N 1
ATOM 709 C CA . ALA A 1 90 ? 7.282 2.212 -6.811 1.00 84.12 90 ALA A CA 1
ATOM 710 C C . ALA A 1 90 ? 6.873 2.790 -5.437 1.00 84.12 90 ALA A C 1
ATOM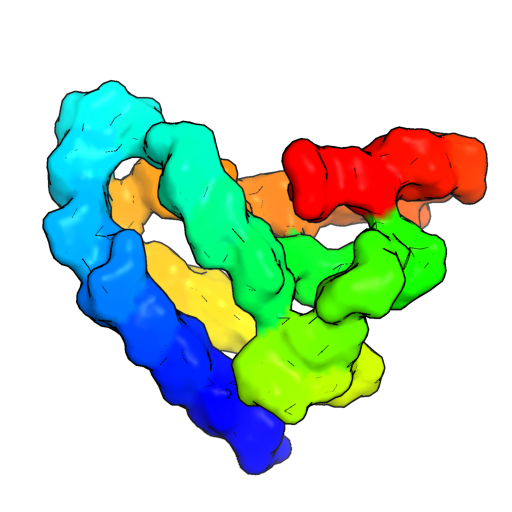 712 O O . ALA A 1 90 ? 5.733 2.592 -5.016 1.00 84.12 90 ALA A O 1
ATOM 713 N N . ILE A 1 91 ? 7.735 3.582 -4.778 1.00 87.44 91 ILE A N 1
ATOM 714 C CA . ILE A 1 91 ? 7.384 4.308 -3.546 1.00 87.44 91 ILE A CA 1
ATOM 715 C C . ILE A 1 91 ? 6.237 5.303 -3.763 1.00 87.44 91 ILE A C 1
ATOM 717 O O . ILE A 1 91 ? 5.498 5.605 -2.833 1.00 87.44 91 ILE A O 1
ATOM 721 N N . ALA A 1 92 ? 6.027 5.784 -4.992 1.00 87.94 92 ALA A N 1
ATOM 722 C CA . ALA A 1 92 ? 4.899 6.652 -5.321 1.00 87.94 92 ALA A CA 1
ATOM 723 C C . ALA A 1 92 ? 3.537 5.936 -5.212 1.00 87.94 92 ALA A C 1
ATOM 725 O O . ALA A 1 92 ? 2.504 6.602 -5.217 1.00 87.94 92 ALA A O 1
ATOM 726 N N . LEU A 1 93 ? 3.527 4.600 -5.119 1.00 86.56 93 LEU A N 1
ATOM 727 C CA . LEU A 1 93 ? 2.320 3.795 -4.910 1.00 86.56 93 LEU A CA 1
ATOM 728 C C . LEU A 1 93 ? 2.021 3.571 -3.418 1.00 86.56 93 LEU A C 1
ATOM 730 O O . LEU A 1 93 ? 0.862 3.480 -3.036 1.00 86.56 93 LEU A O 1
ATOM 734 N N . THR A 1 94 ? 3.051 3.497 -2.568 1.00 82.00 94 THR A N 1
ATOM 735 C CA . THR A 1 94 ? 2.927 3.079 -1.154 1.00 82.00 94 THR A CA 1
ATOM 736 C C . THR A 1 94 ? 3.290 4.165 -0.141 1.00 82.00 94 THR A C 1
ATOM 738 O O . THR A 1 94 ? 2.961 4.056 1.041 1.00 82.00 94 THR A O 1
ATOM 741 N N 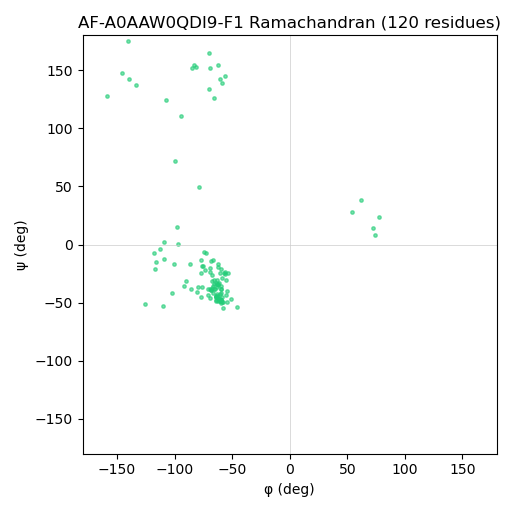. GLY A 1 95 ? 3.955 5.240 -0.571 1.00 77.50 95 GLY A N 1
ATOM 742 C CA . GLY A 1 95 ? 4.527 6.260 0.311 1.00 77.50 95 GLY A CA 1
ATOM 743 C C . GLY A 1 95 ? 3.483 6.986 1.157 1.00 77.50 95 GLY A C 1
ATOM 744 O O . GLY A 1 95 ? 3.731 7.315 2.317 1.00 77.50 95 GLY A O 1
ATOM 745 N N . THR A 1 96 ? 2.273 7.172 0.628 1.00 77.06 96 THR A N 1
ATOM 746 C CA . THR A 1 96 ? 1.189 7.804 1.385 1.00 77.06 96 THR A CA 1
ATOM 747 C C . THR A 1 96 ? 0.722 6.926 2.551 1.00 77.06 96 THR A C 1
ATOM 749 O O . THR A 1 96 ? 0.359 7.480 3.581 1.00 77.06 96 THR A O 1
ATOM 752 N N . SER A 1 97 ? 0.780 5.592 2.456 1.00 76.38 97 SER A N 1
ATOM 753 C CA . SER A 1 97 ? 0.372 4.692 3.552 1.00 76.38 97 SER A CA 1
ATOM 754 C C . SER A 1 97 ? 1.305 4.787 4.760 1.00 76.38 97 SER A C 1
ATOM 756 O O . SER A 1 97 ? 0.843 4.808 5.889 1.00 76.38 97 SER A O 1
ATOM 758 N N . ASN A 1 98 ? 2.608 4.953 4.526 1.00 72.12 98 ASN A N 1
ATOM 759 C CA . ASN A 1 98 ? 3.614 4.916 5.593 1.00 72.12 98 ASN A CA 1
ATOM 760 C C . ASN A 1 98 ? 4.089 6.299 6.064 1.00 72.12 98 ASN A C 1
ATOM 762 O O . ASN A 1 98 ? 4.686 6.419 7.131 1.00 72.12 98 ASN A O 1
ATOM 766 N N . VAL A 1 99 ? 3.839 7.349 5.276 1.00 83.12 99 VAL A N 1
ATOM 767 C CA . VAL A 1 99 ? 4.332 8.705 5.564 1.00 83.12 99 VAL A CA 1
ATOM 768 C C . VAL A 1 99 ? 3.195 9.724 5.587 1.00 83.12 99 VAL A C 1
ATOM 770 O O . VAL A 1 99 ? 3.064 10.482 6.544 1.00 83.12 99 VAL A O 1
ATOM 773 N N . GLY A 1 100 ? 2.364 9.754 4.541 1.00 86.00 100 GLY A N 1
ATOM 774 C CA . GLY A 1 100 ? 1.366 10.813 4.355 1.00 86.00 100 GLY A CA 1
ATOM 775 C C . GLY A 1 100 ? 0.123 10.682 5.242 1.00 86.00 100 GLY A C 1
ATOM 776 O O . GLY A 1 100 ? -0.325 11.664 5.832 1.00 86.00 100 GLY A O 1
ATOM 777 N N . ALA A 1 101 ? -0.441 9.478 5.343 1.00 89.00 101 ALA A N 1
ATOM 778 C CA . ALA A 1 101 ? -1.694 9.218 6.050 1.00 89.00 101 ALA A CA 1
ATOM 779 C C . ALA A 1 101 ? -1.499 9.118 7.569 1.00 89.00 101 ALA A C 1
ATOM 781 O O . ALA A 1 101 ? -2.338 9.608 8.324 1.00 89.00 101 ALA A O 1
ATOM 782 N N . VAL A 1 102 ? -0.374 8.549 8.010 1.00 89.06 102 VAL A N 1
ATOM 783 C CA . VAL A 1 102 ? -0.018 8.314 9.420 1.00 89.06 102 VAL A CA 1
ATOM 784 C C . VAL A 1 102 ? -0.285 9.527 10.332 1.00 89.06 102 VAL A C 1
ATOM 786 O O . VAL A 1 102 ? -1.035 9.378 11.303 1.00 89.06 102 VAL A O 1
ATOM 789 N N . PRO A 1 103 ? 0.225 10.749 10.058 1.00 92.00 103 PRO A N 1
ATOM 790 C CA . PRO A 1 103 ? -0.035 11.897 10.930 1.00 92.00 103 PRO A CA 1
ATOM 791 C C . PRO A 1 103 ? -1.521 12.279 10.987 1.00 92.00 103 PRO A C 1
ATOM 793 O O . PRO A 1 103 ? -2.009 12.678 12.043 1.00 92.00 103 PRO A O 1
ATOM 796 N N . VAL A 1 104 ? -2.270 12.115 9.893 1.00 93.50 104 VAL A N 1
ATOM 797 C CA . VAL A 1 104 ? -3.715 12.394 9.860 1.00 93.50 104 VAL 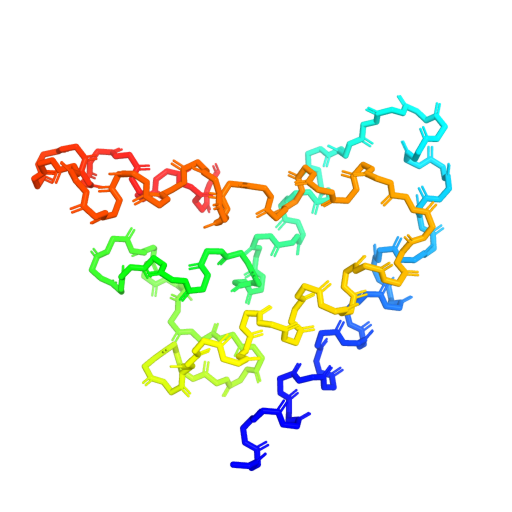A CA 1
ATOM 798 C C . VAL A 1 104 ? -4.489 11.351 10.665 1.00 93.50 104 VAL A C 1
ATOM 800 O O . VAL A 1 104 ? -5.381 11.704 11.436 1.00 93.50 104 VAL A O 1
ATOM 803 N N . VAL A 1 105 ? -4.138 10.070 10.522 1.00 91.81 105 VAL A N 1
ATOM 804 C CA . VAL A 1 105 ? -4.783 8.962 11.239 1.00 91.81 105 VAL A CA 1
ATOM 805 C C . VAL A 1 105 ? -4.581 9.096 12.749 1.00 91.81 105 VAL A C 1
ATOM 807 O O . VAL A 1 105 ? -5.546 8.954 13.505 1.00 91.81 105 VAL A O 1
ATOM 810 N N . HIS A 1 106 ? -3.359 9.400 13.193 1.00 92.25 106 HIS A N 1
ATOM 811 C CA . HIS A 1 106 ? -3.014 9.385 14.616 1.00 92.25 106 HIS A CA 1
ATOM 812 C C . HIS A 1 106 ? -3.190 10.727 15.331 1.00 92.25 106 HIS A C 1
ATOM 814 O O . HIS A 1 106 ? -3.582 10.729 16.495 1.00 92.25 106 HIS A O 1
ATOM 820 N N . ALA A 1 107 ? -2.919 11.852 14.665 1.00 95.06 107 ALA A N 1
ATOM 821 C CA . ALA A 1 107 ? -2.924 13.179 15.288 1.00 95.06 107 ALA A CA 1
ATOM 822 C C . ALA A 1 107 ? -3.969 14.142 14.699 1.00 95.06 107 ALA A C 1
ATOM 824 O O . ALA A 1 107 ? -4.162 15.231 15.237 1.00 95.06 107 ALA A O 1
ATOM 825 N N . GLY A 1 108 ? -4.651 13.764 13.613 1.00 96.00 108 GLY A N 1
ATOM 826 C CA . GLY A 1 108 ? -5.676 14.604 13.000 1.00 96.00 108 GLY A CA 1
ATOM 827 C C . GLY A 1 108 ? -6.934 14.742 13.862 1.00 96.00 108 GLY A C 1
ATOM 828 O O . GLY A 1 108 ? -7.303 13.832 14.611 1.00 96.00 108 GLY A O 1
ATOM 829 N N . THR A 1 109 ? -7.640 15.863 13.720 1.00 97.81 109 THR A N 1
ATOM 830 C CA . THR A 1 109 ? -8.995 16.011 14.272 1.00 97.81 109 THR A CA 1
ATOM 831 C C . THR A 1 109 ? -9.992 15.144 13.501 1.00 97.81 109 THR A C 1
ATOM 833 O O . THR A 1 109 ? -9.721 14.693 12.384 1.00 97.81 109 THR A O 1
ATOM 836 N N . GLU A 1 110 ? -11.182 14.915 14.057 1.00 97.00 110 GLU A N 1
ATOM 837 C CA . GLU A 1 110 ? -12.215 14.147 13.353 1.00 97.00 110 GLU A CA 1
ATOM 838 C C . GLU A 1 110 ? -12.667 14.828 12.055 1.00 97.00 110 GLU A C 1
ATOM 840 O O . GLU A 1 110 ? -12.921 14.154 11.055 1.00 97.00 110 GLU A O 1
ATOM 845 N N . GLU A 1 111 ? -12.697 16.159 12.025 1.00 97.12 111 GLU A N 1
ATOM 846 C CA . GLU A 1 111 ? -12.993 16.944 10.826 1.00 97.12 111 GLU A CA 1
ATOM 847 C C . GLU A 1 111 ? -11.924 16.724 9.749 1.00 97.12 111 GLU A C 1
ATOM 849 O O . GLU A 1 111 ? -12.255 16.507 8.582 1.00 97.12 111 GLU A O 1
ATOM 854 N N . GLN A 1 112 ? -10.644 16.727 10.136 1.00 96.19 112 GLN A N 1
ATOM 855 C CA . GLN A 1 112 ? -9.521 16.473 9.233 1.00 96.19 112 GLN A CA 1
ATOM 856 C C . GLN A 1 112 ? -9.565 15.052 8.668 1.00 96.19 112 GLN A C 1
ATOM 858 O O . GLN A 1 112 ? -9.497 14.867 7.452 1.00 96.19 112 GLN A O 1
ATOM 863 N N . LYS A 1 113 ? -9.768 14.046 9.526 1.00 95.38 113 LYS A N 1
ATOM 864 C CA . LYS A 1 113 ? -9.871 12.643 9.104 1.00 95.38 113 LYS A CA 1
ATOM 865 C C . LYS A 1 113 ? -11.024 12.429 8.130 1.00 95.38 113 LYS A C 1
ATOM 867 O O . LYS A 1 113 ? -10.821 11.838 7.074 1.00 95.38 113 LYS A O 1
ATOM 872 N N . ARG A 1 114 ? -12.220 12.950 8.437 1.00 94.00 114 ARG A N 1
ATOM 873 C CA . ARG A 1 114 ? -13.404 12.830 7.562 1.00 94.00 114 ARG A CA 1
ATOM 874 C C . ARG A 1 114 ? -13.245 13.571 6.240 1.00 94.00 114 ARG A C 1
ATOM 876 O O . ARG A 1 114 ? -13.834 13.146 5.252 1.00 94.00 114 ARG A O 1
ATOM 883 N N . ARG A 1 115 ? -12.478 14.662 6.218 1.00 93.56 115 ARG A N 1
ATOM 884 C CA . ARG A 1 115 ? -12.233 15.442 5.003 1.00 93.56 115 ARG A CA 1
ATOM 885 C C . ARG A 1 115 ? -11.160 14.825 4.107 1.00 93.56 115 ARG A C 1
ATOM 887 O O . ARG A 1 115 ? -11.313 14.879 2.893 1.00 93.56 115 ARG A O 1
ATOM 894 N N . TRP A 1 116 ? -10.076 14.299 4.676 1.00 92.62 116 TRP A N 1
ATOM 895 C CA . TRP A 1 116 ? -8.876 13.945 3.907 1.00 92.62 116 TRP A CA 1
ATOM 896 C C . TRP A 1 116 ? -8.735 12.450 3.630 1.00 92.62 116 TRP A C 1
ATOM 898 O O . TRP A 1 116 ? -8.405 12.081 2.508 1.00 92.62 116 TRP A O 1
ATOM 908 N N . LEU A 1 117 ? -9.017 11.582 4.609 1.00 91.06 117 LEU A N 1
ATOM 909 C CA . LEU A 1 117 ? -8.784 10.140 4.458 1.00 91.06 117 LEU A CA 1
ATOM 910 C C . LEU A 1 117 ? -9.665 9.478 3.381 1.00 91.06 117 LEU A C 1
ATOM 912 O O . LEU A 1 117 ? -9.140 8.641 2.651 1.00 91.06 117 LEU A O 1
ATOM 916 N N . PRO A 1 118 ? -10.953 9.843 3.199 1.00 88.50 118 PRO A N 1
ATOM 917 C CA . PRO A 1 118 ? -11.755 9.245 2.131 1.00 88.50 118 PRO A CA 1
ATOM 918 C C . PRO A 1 118 ? -11.230 9.538 0.722 1.00 88.50 118 PRO A C 1
ATOM 920 O O . PRO A 1 118 ? -11.402 8.707 -0.164 1.00 88.50 118 PRO A O 1
ATOM 923 N N . GLY A 1 119 ? -10.584 10.693 0.523 1.00 85.38 119 GLY A N 1
ATOM 924 C CA . GLY A 1 119 ? -10.026 11.100 -0.769 1.00 85.38 119 GLY A CA 1
ATOM 925 C C . GLY A 1 119 ? -8.743 10.365 -1.155 1.00 85.38 119 GLY A C 1
ATOM 926 O O . GLY A 1 119 ? -8.270 10.540 -2.269 1.00 85.38 119 GLY A O 1
ATOM 927 N N . LEU A 1 120 ? -8.180 9.544 -0.263 1.00 83.12 120 LEU A N 1
ATOM 928 C CA . LEU A 1 120 ? -7.009 8.727 -0.575 1.00 83.12 120 LEU A CA 1
ATOM 929 C C . LEU A 1 120 ? -7.317 7.634 -1.612 1.00 83.12 120 LEU A C 1
ATOM 931 O O . LEU A 1 120 ? -6.424 7.237 -2.344 1.00 83.12 120 LEU A O 1
ATOM 935 N N . PHE A 1 121 ? -8.576 7.194 -1.695 1.00 78.25 121 PHE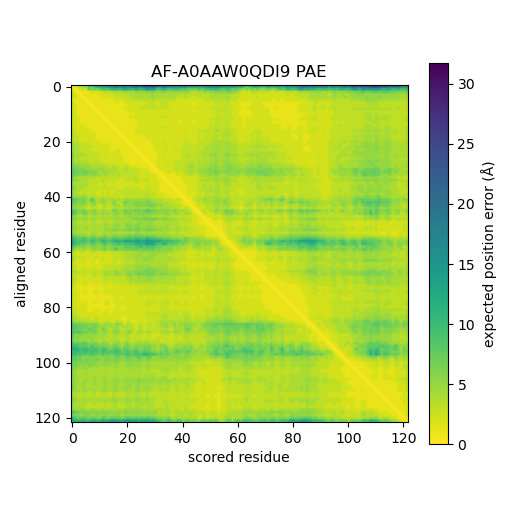 A N 1
ATOM 936 C CA . PHE A 1 121 ? -9.010 6.052 -2.507 1.00 78.25 121 PHE A CA 1
ATOM 937 C C . PHE A 1 121 ? -9.600 6.442 -3.881 1.00 78.25 121 PHE A C 1
ATOM 939 O O . PHE A 1 121 ? -10.316 5.637 -4.485 1.00 78.25 121 PHE A O 1
ATOM 946 N N . THR A 1 122 ? -9.403 7.685 -4.343 1.00 67.62 122 THR A N 1
ATOM 947 C CA . THR A 1 122 ? -10.043 8.254 -5.553 1.00 67.62 122 THR A CA 1
ATOM 948 C C . THR A 1 122 ? -9.115 9.142 -6.366 1.00 67.62 122 THR A C 1
ATOM 950 O O . THR A 1 122 ? -8.399 9.945 -5.731 1.00 67.62 122 THR A O 1
#

Sequence (122 aa):
MKLRHMFHRYVCDFVHTHLLPHALAREAAGEAPRSAREQFAQPGLEFLDVPLAYRARGLRVVAGIPYAGLDAFHELILMDEMARLPSCVAIALTGTSNVGAVPVVHAGTEEQKRRWLPGLFT

Organism: NCBI:txid13376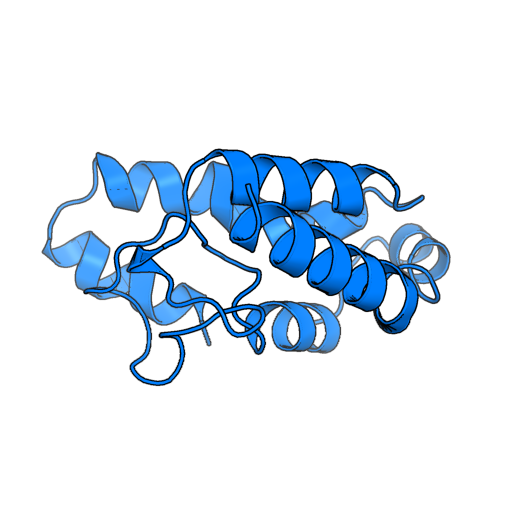65

Foldseek 3Di:
DVVLVLLLVQLLCCCVPQPQVCAVVCQVVVADDPVSLLVLLVLPVEQLPQDPVLEDPVNQDHSNHGSVPDDVVSVVSNVVSLVPHPHPNSCVNHVCNPPVCVCCRPPNDPVSSNPPSHVSRD

pLDDT: mean 89.73, std 6.06, range [64.62, 97.81]

Nearest PDB structures (foldseek):
  4n5f-assembly1_A-2  TM=8.576E-01  e=2.290E-02  Burkholderia cenocepacia J2315
  4m9a-assembly1_C  TM=8.402E-01  e=2.414E-02  Burkholderia thailandensis E264
  4m9a-assembly1_D  TM=8.336E-01  e=3.142E-02  Burkholderia thailandensis E264
  8w0u-assembly1_B  TM=8.139E-01  e=2.545E-02  Homo sapiens
  3eon-assembly1_B  TM=8.542E-01  e=6.573E-02  Burkholderia pseudomallei 1710b

InterPro domains:
  IPR009100 Acyl-CoA dehydrogenase/oxidase, N-terminal and middle domain superfamily [SSF56645] (6-121)
  IPR013786 Acyl-CoA dehydrogenase/oxidase, N-terminal [PF02771] (5-121)
  IPR037069 Acyl-CoA dehydrogenase/oxidase, N-terminal domain superfamily [G3DSA:1.10.540.10] (4-122)